Protein AF-A0A4R1BAM9-F1 (afdb_monomer_lite)

pLDDT: mean 84.68, std 18.06, range [38.34, 98.38]

Foldseek 3Di:
DDPVVLVVVLVVLVVVLVVLVVVLVVCVVVVHDPVVNVVSVVVNVVSVVVNVVSVVVVVVVVVVVDDDD

Organism: NCBI:txid2502780

Structure (mmCIF, N/CA/C/O backbone):
data_AF-A0A4R1BAM9-F1
#
_entry.id   AF-A0A4R1BAM9-F1
#
loop_
_atom_site.group_PDB
_atom_site.id
_atom_site.type_symbol
_atom_site.label_atom_id
_atom_site.label_alt_id
_atom_site.label_comp_id
_atom_site.label_asym_id
_atom_site.label_entity_id
_atom_site.label_seq_id
_atom_site.pdbx_PDB_ins_code
_atom_site.Cartn_x
_atom_site.Cartn_y
_atom_site.Cartn_z
_atom_site.occupancy
_atom_site.B_iso_or_equiv
_atom_site.auth_seq_id
_atom_site.auth_comp_id
_atom_site.auth_asym_id
_atom_site.auth_atom_id
_atom_site.pdbx_PDB_model_num
ATOM 1 N N . MET A 1 1 ? 12.098 2.490 -24.769 1.00 59.66 1 MET A N 1
ATOM 2 C CA . MET A 1 1 ? 12.136 2.978 -23.369 1.00 59.66 1 MET A CA 1
ATOM 3 C C . MET A 1 1 ? 13.365 2.370 -22.701 1.00 59.66 1 MET A C 1
ATOM 5 O O . MET A 1 1 ? 13.631 1.204 -22.952 1.00 59.66 1 MET A O 1
ATOM 9 N N . ASN A 1 2 ? 14.169 3.152 -21.974 1.00 82.50 2 ASN A N 1
ATOM 10 C CA . ASN A 1 2 ? 15.493 2.726 -21.492 1.00 82.50 2 ASN A CA 1
ATOM 11 C C . ASN A 1 2 ? 15.367 1.712 -20.333 1.00 82.50 2 ASN A C 1
ATOM 13 O O . ASN A 1 2 ? 14.700 2.008 -19.343 1.00 82.50 2 ASN A O 1
ATOM 17 N N . ASP A 1 3 ? 16.013 0.546 -20.434 1.00 81.44 3 ASP A N 1
ATOM 18 C CA . ASP A 1 3 ? 15.976 -0.532 -19.426 1.00 81.44 3 ASP A CA 1
ATOM 19 C C . ASP A 1 3 ? 16.411 -0.047 -18.030 1.00 81.44 3 ASP A C 1
ATOM 21 O O . ASP A 1 3 ? 15.816 -0.403 -17.012 1.00 81.44 3 ASP A O 1
ATOM 25 N N . ARG A 1 4 ? 17.380 0.879 -17.982 1.00 84.62 4 ARG A N 1
ATOM 26 C CA . ARG A 1 4 ? 17.820 1.520 -16.734 1.00 84.62 4 ARG A CA 1
ATOM 27 C C . ARG A 1 4 ? 16.689 2.293 -16.051 1.00 84.62 4 ARG A C 1
ATOM 29 O O . ARG A 1 4 ? 16.565 2.231 -14.832 1.00 84.62 4 ARG A O 1
ATOM 36 N N . LEU A 1 5 ? 15.873 3.008 -16.826 1.00 84.75 5 LEU A N 1
ATOM 37 C CA . LEU A 1 5 ? 14.745 3.775 -16.296 1.00 84.75 5 LEU A CA 1
ATOM 38 C C . LEU A 1 5 ? 13.660 2.835 -15.757 1.00 84.75 5 LEU A C 1
ATOM 40 O O . LEU A 1 5 ? 13.155 3.059 -14.663 1.00 84.75 5 LEU A O 1
ATOM 44 N N . GLN A 1 6 ? 13.372 1.738 -16.464 1.00 83.94 6 GLN A N 1
ATOM 45 C CA . GLN A 1 6 ? 12.401 0.736 -16.009 1.00 83.94 6 GLN A CA 1
ATOM 46 C C . GLN A 1 6 ? 12.817 0.064 -14.695 1.00 83.94 6 GLN A C 1
ATOM 48 O O . GLN A 1 6 ? 11.974 -0.121 -13.816 1.00 83.94 6 GLN A O 1
ATOM 53 N N . ARG A 1 7 ? 14.109 -0.249 -14.523 1.00 85.56 7 ARG A N 1
ATOM 54 C CA . ARG A 1 7 ? 14.620 -0.783 -13.250 1.00 85.56 7 ARG A CA 1
ATOM 55 C C . ARG A 1 7 ? 14.463 0.210 -12.104 1.00 85.56 7 ARG A C 1
ATOM 57 O O . ARG A 1 7 ? 14.019 -0.191 -11.034 1.00 85.56 7 ARG A O 1
ATOM 64 N N . ILE A 1 8 ? 14.799 1.485 -12.319 1.00 89.62 8 ILE A N 1
ATOM 65 C CA . ILE A 1 8 ? 14.637 2.530 -11.294 1.00 89.62 8 ILE A CA 1
ATOM 66 C C . ILE A 1 8 ? 13.164 2.643 -10.888 1.00 89.62 8 ILE A C 1
ATOM 68 O O . ILE A 1 8 ? 12.850 2.570 -9.706 1.00 89.62 8 ILE A O 1
ATOM 72 N N . GLU A 1 9 ? 12.253 2.726 -11.861 1.00 88.69 9 GLU A N 1
ATOM 73 C CA . GLU A 1 9 ? 10.811 2.778 -11.596 1.00 88.69 9 GLU A CA 1
ATOM 74 C C . GLU A 1 9 ? 10.305 1.551 -10.825 1.00 88.69 9 GLU A C 1
ATOM 76 O O . GLU A 1 9 ? 9.436 1.682 -9.962 1.00 88.69 9 GLU A O 1
ATOM 81 N N . PHE A 1 10 ? 10.827 0.357 -11.128 1.00 90.88 10 PHE A N 1
ATOM 82 C CA . PHE A 1 10 ? 10.487 -0.858 -10.393 1.00 90.88 10 PHE A CA 1
ATOM 83 C C . PHE A 1 10 ? 10.941 -0.776 -8.932 1.00 90.88 10 PHE A C 1
ATOM 85 O O . PHE A 1 10 ? 10.138 -1.045 -8.041 1.00 90.88 10 PHE A O 1
ATOM 92 N N . PHE A 1 11 ? 12.193 -0.382 -8.676 1.00 92.06 11 PHE A N 1
ATOM 93 C CA . PHE A 1 11 ? 12.709 -0.265 -7.311 1.00 92.06 11 PHE A CA 1
ATOM 94 C C . PHE A 1 11 ? 11.947 0.783 -6.501 1.00 92.06 11 PHE A C 1
ATOM 96 O O . PHE A 1 11 ? 11.528 0.478 -5.389 1.00 92.06 11 PHE A O 1
ATOM 103 N N . SER A 1 12 ? 11.655 1.951 -7.076 1.00 93.44 12 SER A N 1
ATOM 104 C CA . SER A 1 12 ? 10.860 2.978 -6.391 1.00 93.44 12 SER A CA 1
ATOM 105 C C . SER A 1 12 ? 9.444 2.496 -6.052 1.00 93.44 12 SER A C 1
ATOM 107 O O . SER A 1 12 ? 8.934 2.760 -4.965 1.00 93.44 12 SER A O 1
ATOM 109 N N . LEU A 1 13 ? 8.794 1.746 -6.951 1.00 94.00 13 LEU A N 1
ATOM 110 C CA . LEU A 1 13 ? 7.488 1.143 -6.660 1.00 94.00 13 LEU A CA 1
ATOM 111 C C . LEU A 1 13 ? 7.575 0.046 -5.594 1.00 94.00 13 LEU A C 1
ATOM 113 O O . LEU A 1 13 ? 6.644 -0.115 -4.805 1.00 94.00 13 LEU A O 1
ATOM 117 N N . TYR A 1 14 ? 8.674 -0.704 -5.566 1.00 94.50 14 TYR A N 1
ATOM 118 C CA . TYR A 1 14 ? 8.896 -1.751 -4.578 1.00 94.50 14 TYR A CA 1
ATOM 119 C C . TYR A 1 14 ? 9.130 -1.167 -3.180 1.00 94.50 14 TYR A C 1
ATOM 121 O O . TYR A 1 14 ? 8.528 -1.634 -2.215 1.00 94.50 14 TYR A O 1
ATOM 129 N N . GLU A 1 15 ? 9.916 -0.098 -3.068 1.00 96.81 15 GLU A N 1
ATOM 130 C CA . GLU A 1 15 ? 10.093 0.642 -1.814 1.00 96.81 15 GLU A CA 1
ATOM 131 C C . GLU A 1 15 ? 8.760 1.194 -1.297 1.00 96.81 15 GLU A C 1
ATOM 133 O O . GLU A 1 15 ? 8.418 0.998 -0.129 1.00 96.81 15 GLU A O 1
ATOM 138 N N . LEU A 1 16 ? 7.950 1.790 -2.179 1.00 97.00 16 LEU A N 1
ATOM 139 C CA . LEU A 1 16 ? 6.623 2.290 -1.817 1.00 97.00 16 LEU A CA 1
ATOM 140 C C . LEU A 1 16 ? 5.694 1.169 -1.320 1.00 97.00 16 LEU A C 1
ATOM 142 O O . LEU A 1 16 ? 4.957 1.353 -0.349 1.00 97.00 16 LEU A O 1
ATOM 146 N N . TYR A 1 17 ? 5.739 -0.005 -1.957 1.00 97.06 17 TYR A N 1
ATOM 147 C CA . TYR A 1 17 ? 4.994 -1.182 -1.508 1.00 97.06 17 TYR A CA 1
ATOM 148 C C . TYR A 1 17 ? 5.395 -1.594 -0.086 1.00 97.06 17 TYR A C 1
ATOM 150 O O . TYR A 1 17 ? 4.524 -1.831 0.755 1.00 97.06 17 TYR A O 1
ATOM 158 N N . LEU A 1 18 ? 6.698 -1.652 0.204 1.00 97.50 18 LEU A N 1
ATOM 159 C CA . LEU A 1 18 ? 7.204 -1.996 1.534 1.00 97.50 18 LEU A CA 1
ATOM 160 C C . LEU A 1 18 ? 6.761 -0.977 2.587 1.00 97.50 18 LEU A C 1
ATOM 162 O O . LEU A 1 18 ? 6.263 -1.373 3.645 1.00 97.50 18 LEU A O 1
ATOM 166 N N . GLN A 1 19 ? 6.865 0.314 2.270 1.00 98.06 19 GLN A N 1
ATOM 167 C CA . GLN A 1 19 ? 6.439 1.395 3.154 1.00 98.06 19 GLN A CA 1
ATOM 168 C C . GLN A 1 19 ? 4.946 1.292 3.490 1.00 98.06 19 GLN A C 1
ATOM 170 O O . GLN A 1 19 ? 4.571 1.350 4.661 1.00 98.06 19 GLN A O 1
ATOM 175 N N . LYS A 1 20 ? 4.081 1.069 2.491 1.00 97.50 20 LYS A N 1
ATOM 176 C CA . LYS A 1 20 ? 2.635 0.932 2.724 1.00 97.50 20 LYS A CA 1
ATOM 177 C C . LYS A 1 20 ? 2.270 -0.315 3.526 1.00 97.50 20 LYS A C 1
ATOM 179 O O . LYS A 1 20 ? 1.373 -0.261 4.363 1.00 97.50 20 LYS A O 1
ATOM 184 N N . ASN A 1 21 ? 3.000 -1.416 3.355 1.00 98.06 21 ASN A N 1
ATOM 185 C CA . ASN A 1 21 ? 2.832 -2.600 4.201 1.00 98.06 21 ASN A CA 1
ATOM 186 C C . ASN A 1 21 ? 3.271 -2.358 5.652 1.00 98.06 21 ASN A C 1
ATOM 188 O O . ASN A 1 21 ? 2.697 -2.930 6.579 1.00 98.06 21 ASN A O 1
ATOM 192 N N . GLU A 1 22 ? 4.304 -1.549 5.882 1.00 98.38 22 GLU A N 1
ATOM 193 C CA . GLU A 1 22 ? 4.678 -1.141 7.236 1.00 98.38 22 GLU A CA 1
ATOM 194 C C . GLU A 1 22 ? 3.616 -0.238 7.872 1.00 98.38 22 GLU A C 1
ATOM 196 O O . GLU A 1 22 ? 3.232 -0.474 9.016 1.00 98.38 22 GLU A O 1
ATOM 201 N N . GLU A 1 23 ? 3.084 0.728 7.123 1.00 98.00 23 GLU A N 1
ATOM 202 C CA . GLU A 1 23 ? 1.975 1.585 7.558 1.00 98.00 23 GLU A CA 1
ATOM 203 C C . GLU A 1 23 ? 0.746 0.754 7.952 1.00 98.00 23 GLU A C 1
ATOM 205 O O . GLU A 1 23 ? 0.219 0.919 9.050 1.00 98.00 23 GLU A O 1
ATOM 210 N N . PHE A 1 24 ? 0.363 -0.224 7.124 1.00 98.19 24 PHE A N 1
ATOM 211 C CA . PHE A 1 24 ? -0.718 -1.159 7.441 1.00 98.19 24 PHE A CA 1
ATOM 212 C C . PHE A 1 24 ? -0.445 -1.962 8.715 1.00 98.19 24 PHE A C 1
ATOM 214 O O . PHE A 1 24 ? -1.305 -2.032 9.591 1.00 98.19 24 PHE A O 1
ATOM 221 N N . ARG A 1 25 ? 0.761 -2.528 8.870 1.00 98.31 25 ARG A N 1
ATOM 222 C CA . ARG A 1 25 ? 1.139 -3.252 10.097 1.00 98.31 25 ARG A CA 1
ATOM 223 C C . ARG A 1 25 ? 1.013 -2.358 11.331 1.00 98.31 25 ARG A C 1
ATOM 225 O O . ARG A 1 25 ? 0.430 -2.780 12.327 1.00 98.31 25 ARG A O 1
ATOM 232 N N . ARG A 1 26 ? 1.505 -1.117 11.260 1.00 98.12 26 ARG A N 1
ATOM 233 C CA . ARG A 1 26 ? 1.386 -0.137 12.352 1.00 98.12 26 ARG 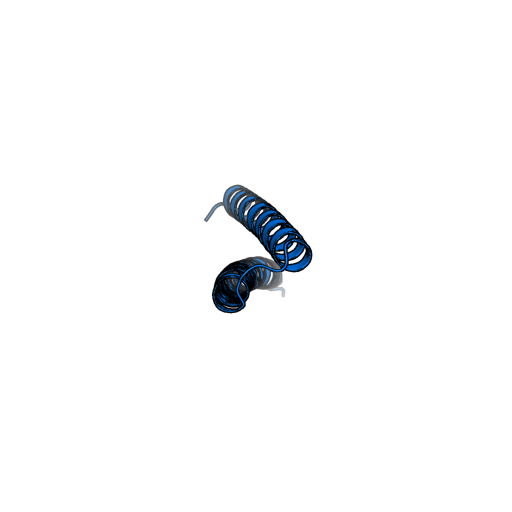A CA 1
ATOM 234 C C . ARG A 1 26 ? -0.079 0.188 12.663 1.00 98.12 26 ARG A C 1
ATOM 236 O O . ARG A 1 26 ? -0.446 0.177 13.834 1.00 98.12 26 ARG A O 1
ATOM 243 N N . ALA A 1 27 ? -0.918 0.400 11.649 1.00 97.69 27 ALA A N 1
ATOM 244 C CA . ALA A 1 27 ? -2.345 0.685 11.820 1.00 97.69 27 ALA A CA 1
ATOM 245 C C . ALA A 1 27 ? -3.109 -0.488 12.466 1.00 97.69 27 ALA A C 1
ATOM 247 O O . ALA A 1 27 ? -3.935 -0.284 13.358 1.00 97.69 27 ALA A O 1
ATOM 248 N N . VAL A 1 28 ? -2.786 -1.730 12.087 1.00 97.44 28 VAL A N 1
ATOM 249 C CA . VAL A 1 28 ? -3.339 -2.937 12.726 1.00 97.44 28 VAL A CA 1
ATOM 250 C C . VAL A 1 28 ? -2.945 -2.999 14.203 1.00 97.44 28 VAL A C 1
ATOM 252 O O . VAL A 1 28 ? -3.807 -3.197 15.060 1.00 97.44 28 VAL A O 1
ATOM 255 N N . HIS A 1 29 ? -1.666 -2.783 14.528 1.00 97.88 29 HIS A N 1
ATOM 256 C CA . HIS A 1 29 ? -1.203 -2.765 15.920 1.00 97.88 29 HIS A CA 1
ATOM 257 C C . HIS A 1 29 ? -1.837 -1.635 16.741 1.00 97.88 29 HIS A C 1
ATOM 259 O O . HIS A 1 29 ? -2.157 -1.83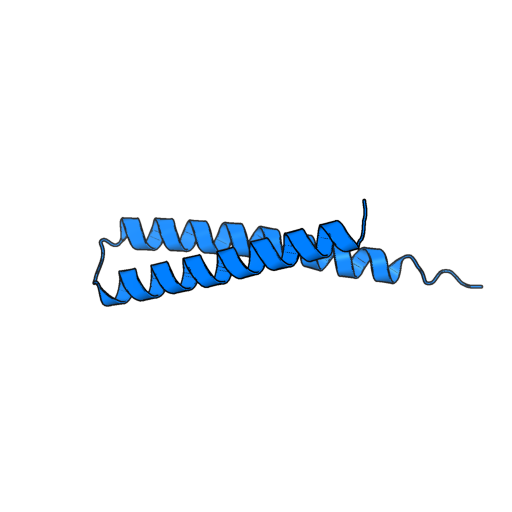8 17.912 1.00 97.88 29 HIS A O 1
ATOM 265 N N . ALA A 1 30 ? -2.074 -0.478 16.123 1.00 97.44 30 ALA A N 1
ATOM 266 C CA . ALA A 1 30 ? -2.748 0.662 16.736 1.00 97.44 30 ALA A CA 1
ATOM 267 C C . ALA A 1 30 ? -4.274 0.487 16.862 1.00 97.44 30 ALA A C 1
ATOM 269 O O . ALA A 1 30 ? -4.933 1.367 17.412 1.00 97.44 30 ALA A O 1
ATOM 270 N N . ARG A 1 31 ? -4.843 -0.627 16.372 1.00 96.12 31 ARG A N 1
ATOM 271 C CA . ARG A 1 31 ? -6.295 -0.878 16.324 1.00 96.12 31 ARG A CA 1
ATOM 272 C C . ARG A 1 31 ? -7.058 0.262 15.640 1.00 96.12 31 ARG A C 1
ATOM 274 O O . ARG A 1 31 ? -8.129 0.663 16.096 1.00 96.12 31 ARG A O 1
ATOM 281 N N . SER A 1 32 ? -6.486 0.798 14.562 1.00 95.81 32 SER A N 1
ATOM 282 C CA . SER A 1 32 ? -7.118 1.843 13.757 1.00 95.81 32 SER A CA 1
ATOM 283 C C . SER A 1 32 ? -8.488 1.405 13.230 1.00 95.81 32 SER A C 1
ATOM 285 O O . SER A 1 32 ? -8.792 0.214 13.137 1.00 95.81 32 SER A O 1
ATOM 287 N N . ALA A 1 33 ? -9.317 2.385 12.864 1.00 97.12 33 ALA A N 1
ATOM 288 C CA . ALA A 1 33 ? -10.654 2.130 12.343 1.00 97.12 33 ALA A CA 1
ATOM 289 C C . ALA A 1 33 ? -10.618 1.195 11.112 1.00 97.12 33 ALA A C 1
ATOM 291 O O . ALA A 1 33 ? -9.748 1.370 10.254 1.00 97.12 33 ALA A O 1
ATOM 292 N N . PRO A 1 34 ? -11.577 0.258 10.969 1.00 96.44 34 PRO A N 1
ATOM 293 C CA . PRO A 1 34 ? -11.613 -0.681 9.844 1.00 96.44 34 PRO A CA 1
ATOM 294 C C . PRO A 1 34 ? -11.538 -0.008 8.467 1.00 96.44 34 PRO A C 1
ATOM 296 O O . PRO A 1 34 ? -10.763 -0.444 7.625 1.00 96.44 34 PRO A O 1
ATOM 299 N N . ALA A 1 35 ? -12.243 1.114 8.277 1.00 97.12 35 ALA A N 1
ATOM 300 C CA . ALA A 1 35 ? -12.217 1.871 7.023 1.00 97.12 35 ALA A CA 1
ATOM 301 C C . ALA A 1 35 ? -10.799 2.325 6.628 1.00 97.12 35 ALA A C 1
ATOM 303 O O . ALA A 1 35 ? -10.415 2.237 5.466 1.00 97.12 35 ALA A O 1
ATOM 304 N N . HIS A 1 36 ? -9.985 2.735 7.605 1.00 96.44 36 HIS A N 1
ATOM 305 C CA . HIS A 1 36 ? -8.602 3.129 7.355 1.00 96.44 36 HIS A CA 1
ATOM 306 C C . HIS A 1 36 ? -7.727 1.930 6.954 1.00 96.44 36 HIS A C 1
ATOM 308 O O . HIS A 1 36 ? -6.871 2.035 6.077 1.00 96.44 36 HIS A O 1
ATOM 314 N N . LEU A 1 37 ? -7.961 0.760 7.560 1.00 97.75 37 LEU A N 1
ATOM 315 C CA . LEU A 1 37 ? -7.268 -0.472 7.175 1.00 97.75 37 LEU A CA 1
ATOM 316 C C . LEU A 1 37 ? -7.630 -0.896 5.745 1.00 97.75 37 LEU A C 1
ATOM 318 O O . LEU A 1 37 ? -6.750 -1.339 5.005 1.00 97.75 37 LEU A O 1
ATOM 322 N N . ASP A 1 38 ? -8.889 -0.722 5.342 1.00 98.00 38 ASP A N 1
ATOM 323 C CA . ASP A 1 38 ? -9.355 -1.024 3.987 1.00 98.00 38 ASP A CA 1
ATOM 324 C C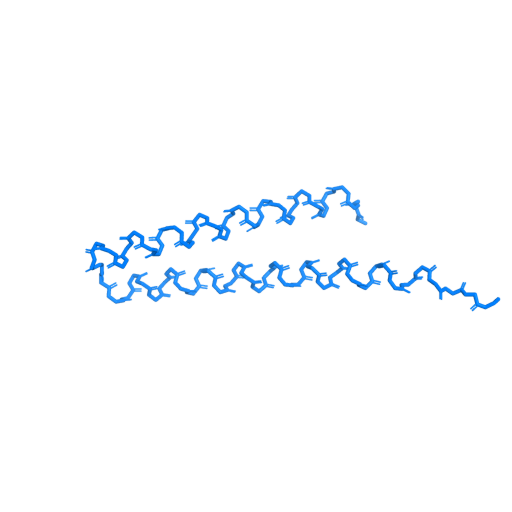 . ASP A 1 38 ? -8.750 -0.078 2.940 1.00 98.00 38 ASP A C 1
ATOM 326 O O . ASP A 1 38 ? -8.312 -0.533 1.879 1.00 98.00 38 ASP A O 1
ATOM 330 N N . GLU A 1 39 ? -8.631 1.216 3.247 1.00 97.38 39 GLU A N 1
ATOM 331 C CA . GLU A 1 39 ? -7.929 2.189 2.398 1.00 97.38 39 GLU A CA 1
ATOM 332 C C . GLU A 1 39 ? -6.461 1.803 2.182 1.00 97.38 39 GLU A C 1
ATOM 334 O O . GLU A 1 39 ? -5.980 1.757 1.043 1.00 97.38 39 GLU A O 1
ATOM 339 N N . LEU A 1 40 ? -5.751 1.462 3.262 1.00 97.56 40 LEU A N 1
ATOM 340 C CA . LEU A 1 40 ? -4.360 1.012 3.191 1.00 97.56 40 LEU A CA 1
ATOM 341 C C . LEU A 1 40 ? -4.233 -0.272 2.372 1.00 97.56 40 LEU A C 1
ATOM 343 O O . LEU A 1 40 ? -3.347 -0.382 1.522 1.00 97.56 40 LEU A O 1
ATOM 347 N N . ARG A 1 41 ? -5.145 -1.225 2.571 1.00 97.56 41 ARG A N 1
ATOM 348 C CA . ARG A 1 41 ? -5.170 -2.480 1.817 1.00 97.56 41 ARG A CA 1
ATOM 349 C C . ARG A 1 41 ? -5.407 -2.246 0.327 1.00 97.56 41 ARG A C 1
ATOM 351 O O . ARG A 1 41 ? -4.714 -2.839 -0.499 1.00 97.56 41 ARG A O 1
ATOM 358 N N . SER A 1 42 ? -6.341 -1.362 -0.018 1.00 98.00 42 SER A N 1
ATOM 359 C CA . SER A 1 42 ? -6.611 -0.958 -1.400 1.00 98.00 42 SER A CA 1
ATOM 360 C C . SER A 1 42 ? -5.375 -0.319 -2.043 1.00 98.00 42 SER A C 1
ATOM 362 O O . SER A 1 42 ? -4.955 -0.720 -3.131 1.00 98.00 42 SER A O 1
ATOM 364 N N . SER A 1 43 ? -4.713 0.592 -1.321 1.00 97.12 43 SER A N 1
ATOM 365 C CA . SER A 1 43 ? -3.466 1.229 -1.759 1.00 97.12 43 SER A CA 1
ATOM 366 C C . SER A 1 43 ? -2.360 0.202 -2.038 1.00 97.12 43 SER A C 1
ATOM 368 O O . SER A 1 43 ? -1.747 0.221 -3.108 1.00 97.12 43 SER A O 1
ATOM 370 N N . ILE A 1 44 ? -2.148 -0.749 -1.120 1.00 97.75 44 ILE A N 1
ATOM 371 C CA . ILE A 1 44 ? -1.159 -1.828 -1.267 1.00 97.75 44 ILE A CA 1
ATOM 372 C C . ILE A 1 44 ? -1.457 -2.687 -2.501 1.00 97.75 44 ILE A C 1
ATOM 374 O O . ILE A 1 44 ? -0.550 -2.953 -3.292 1.00 97.75 44 ILE A O 1
ATOM 378 N N . ASN A 1 45 ? -2.716 -3.087 -2.701 1.00 96.94 45 ASN A N 1
ATOM 379 C CA . ASN A 1 45 ? -3.126 -3.904 -3.848 1.00 96.94 45 ASN A CA 1
ATOM 380 C C . ASN A 1 45 ? -2.906 -3.182 -5.184 1.00 96.94 45 ASN A C 1
ATOM 382 O O . ASN A 1 45 ? -2.461 -3.792 -6.163 1.00 96.94 45 ASN A O 1
ATOM 386 N N . HIS A 1 46 ? -3.166 -1.875 -5.229 1.00 96.50 46 HIS A N 1
ATOM 387 C CA . HIS A 1 46 ? -2.918 -1.058 -6.416 1.00 96.50 46 HIS A CA 1
ATOM 388 C C . HIS A 1 46 ? -1.426 -0.995 -6.763 1.00 96.50 46 HIS A C 1
ATOM 390 O O . HIS A 1 46 ? -1.040 -1.179 -7.920 1.00 96.50 46 HIS A O 1
ATOM 396 N N . ILE A 1 47 ? -0.566 -0.798 -5.759 1.00 95.31 47 ILE A N 1
ATOM 397 C CA . ILE A 1 47 ? 0.892 -0.797 -5.950 1.00 95.31 47 ILE A CA 1
ATOM 398 C C . ILE A 1 47 ? 1.374 -2.179 -6.404 1.00 95.31 47 ILE A C 1
ATOM 400 O O . ILE A 1 47 ? 2.162 -2.278 -7.346 1.00 95.31 47 ILE A O 1
ATOM 404 N N . PHE A 1 48 ? 0.872 -3.249 -5.781 1.00 93.94 48 PHE A N 1
ATOM 405 C CA . PHE A 1 48 ? 1.208 -4.622 -6.151 1.00 93.94 48 PHE A CA 1
ATOM 406 C C . PHE A 1 48 ? 0.848 -4.930 -7.611 1.00 93.94 48 PHE A C 1
ATOM 408 O O . PHE A 1 48 ? 1.658 -5.506 -8.338 1.00 93.94 48 PHE A O 1
ATOM 415 N N . THR A 1 49 ? -0.325 -4.485 -8.067 1.00 94.25 49 THR A N 1
ATOM 416 C CA . THR A 1 49 ? -0.760 -4.648 -9.463 1.00 94.25 49 THR A CA 1
ATOM 417 C C . THR A 1 49 ? 0.220 -3.971 -10.423 1.00 94.25 49 THR A C 1
ATOM 419 O O . THR A 1 49 ? 0.716 -4.613 -11.349 1.00 94.25 49 THR A O 1
ATOM 422 N N . ARG A 1 50 ? 0.616 -2.722 -10.142 1.00 92.50 50 ARG A N 1
ATOM 423 C CA . ARG A 1 50 ? 1.610 -1.994 -10.954 1.00 92.50 50 ARG A CA 1
ATOM 424 C C . ARG A 1 50 ? 2.991 -2.653 -10.953 1.00 92.50 50 ARG A C 1
ATOM 426 O O . ARG A 1 50 ? 3.668 -2.679 -11.983 1.00 92.50 50 ARG A O 1
ATOM 433 N N . LEU A 1 51 ? 3.424 -3.199 -9.815 1.00 91.69 51 LEU A N 1
ATOM 434 C CA . LEU A 1 51 ? 4.666 -3.974 -9.722 1.00 91.69 51 LEU A CA 1
ATOM 435 C C . LEU A 1 51 ? 4.607 -5.225 -10.602 1.00 91.69 51 LEU A C 1
ATOM 437 O O . LEU A 1 51 ? 5.563 -5.521 -11.324 1.00 91.69 51 LEU A O 1
ATOM 441 N N . HIS A 1 52 ? 3.485 -5.945 -10.567 1.00 87.19 52 HIS A N 1
ATOM 442 C CA . HIS A 1 52 ? 3.284 -7.146 -11.367 1.00 87.19 52 HIS A CA 1
ATOM 443 C C . HIS A 1 52 ? 3.260 -6.834 -12.871 1.00 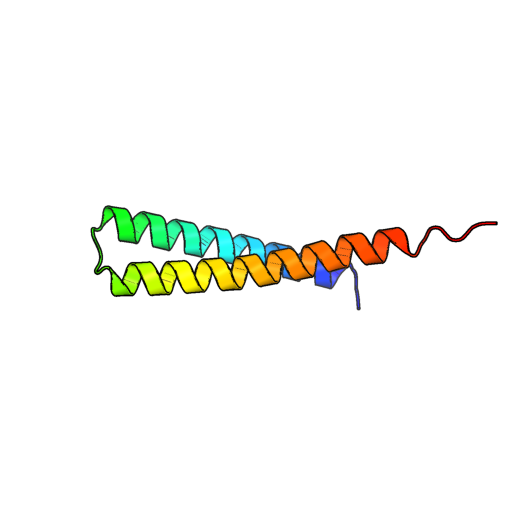87.19 52 HIS A C 1
ATOM 445 O O . HIS A 1 52 ? 3.914 -7.527 -13.650 1.00 87.19 52 HIS A O 1
ATOM 451 N N . GLU A 1 53 ? 2.594 -5.754 -13.282 1.00 87.69 53 GLU A N 1
ATOM 452 C CA . GLU A 1 53 ? 2.595 -5.274 -14.669 1.00 87.69 53 GLU A CA 1
ATOM 453 C C . GLU A 1 53 ? 4.015 -4.968 -15.163 1.00 87.69 53 GLU A C 1
ATOM 455 O O . GLU A 1 53 ? 4.421 -5.448 -16.226 1.00 87.69 53 GLU A O 1
ATOM 460 N N . LYS A 1 54 ? 4.816 -4.243 -14.369 1.00 81.81 54 LYS A N 1
ATOM 461 C CA . LYS A 1 54 ? 6.214 -3.935 -14.718 1.00 81.81 54 LYS A CA 1
ATOM 462 C C . LYS A 1 54 ? 7.108 -5.177 -14.745 1.00 81.81 54 LYS A C 1
ATOM 464 O O . LYS A 1 54 ? 7.952 -5.304 -15.633 1.00 81.81 54 LYS A O 1
ATOM 469 N N . ARG A 1 55 ? 6.896 -6.143 -13.845 1.00 73.81 55 ARG A N 1
ATOM 470 C CA . ARG A 1 55 ? 7.598 -7.439 -13.887 1.00 73.81 55 ARG A CA 1
ATOM 471 C C . ARG A 1 55 ? 7.218 -8.250 -15.132 1.00 73.81 55 ARG A C 1
ATOM 473 O O . ARG A 1 55 ? 8.081 -8.882 -15.742 1.00 73.81 55 ARG A O 1
ATOM 480 N N . GLY A 1 56 ? 5.949 -8.205 -15.537 1.00 61.88 56 GLY A N 1
ATOM 481 C CA . GLY A 1 56 ? 5.453 -8.810 -16.775 1.00 61.88 56 GLY A CA 1
ATOM 482 C C . GLY A 1 56 ? 6.063 -8.187 -18.036 1.00 61.88 56 GLY A C 1
ATOM 483 O O . GLY A 1 56 ? 6.322 -8.903 -19.004 1.00 61.88 56 GLY A O 1
ATOM 484 N N . PHE A 1 57 ? 6.368 -6.885 -18.016 1.00 56.81 57 PHE A N 1
ATOM 485 C CA . PHE A 1 57 ? 7.141 -6.222 -19.073 1.00 56.81 57 PHE A CA 1
ATOM 486 C C . PHE A 1 57 ? 8.570 -6.770 -19.182 1.00 56.81 57 PHE A C 1
ATOM 488 O O . PHE A 1 57 ? 8.985 -7.125 -20.282 1.00 56.81 57 PHE A O 1
ATOM 495 N N . HIS A 1 58 ? 9.290 -6.946 -18.068 1.00 54.72 58 HIS A N 1
ATOM 496 C CA . HIS A 1 58 ? 10.640 -7.527 -18.104 1.00 54.72 58 HIS A CA 1
ATOM 497 C C . HIS A 1 58 ? 10.676 -8.970 -18.637 1.00 54.72 58 HIS A C 1
ATOM 499 O O . HIS A 1 58 ? 11.634 -9.348 -19.307 1.00 54.72 58 HIS A O 1
ATOM 505 N N . ARG A 1 59 ? 9.633 -9.780 -18.395 1.00 54.19 59 ARG A N 1
ATOM 506 C CA . ARG A 1 59 ? 9.572 -11.165 -18.905 1.00 54.19 59 ARG A CA 1
ATOM 507 C C . ARG A 1 59 ? 9.322 -11.239 -20.418 1.00 54.19 59 ARG A C 1
ATOM 509 O O . ARG A 1 59 ? 9.868 -12.126 -21.071 1.00 54.19 59 ARG A O 1
ATOM 516 N N . ARG A 1 60 ? 8.522 -10.321 -20.975 1.00 53.50 60 ARG A N 1
ATOM 517 C CA . ARG A 1 60 ? 8.222 -10.269 -22.420 1.00 53.50 60 ARG A CA 1
ATOM 518 C C . ARG A 1 60 ? 9.400 -9.726 -23.233 1.00 53.50 60 ARG A C 1
ATOM 520 O O . ARG A 1 60 ? 9.824 -10.372 -24.180 1.00 53.50 60 ARG A O 1
ATOM 527 N N . SER A 1 61 ? 10.045 -8.651 -22.778 1.00 52.66 61 SER A N 1
ATOM 528 C CA . SER A 1 61 ? 11.230 -8.104 -23.462 1.00 52.66 61 SER A CA 1
ATOM 529 C C . SER A 1 61 ? 12.423 -9.073 -23.514 1.00 52.66 61 SER A C 1
ATOM 531 O O . SER A 1 61 ? 13.253 -8.975 -24.409 1.00 52.66 61 SER A O 1
ATOM 533 N N . ALA A 1 62 ? 12.523 -10.018 -22.570 1.00 52.66 62 ALA A N 1
ATOM 534 C CA . ALA A 1 62 ? 13.573 -11.041 -22.557 1.00 52.66 62 ALA A CA 1
ATOM 535 C C . ALA A 1 62 ? 13.287 -12.243 -23.481 1.00 52.66 62 ALA A C 1
ATOM 537 O O . ALA A 1 62 ? 14.199 -13.016 -23.766 1.00 52.66 62 ALA A O 1
ATOM 538 N N . THR A 1 63 ? 12.039 -12.430 -23.927 1.00 54.0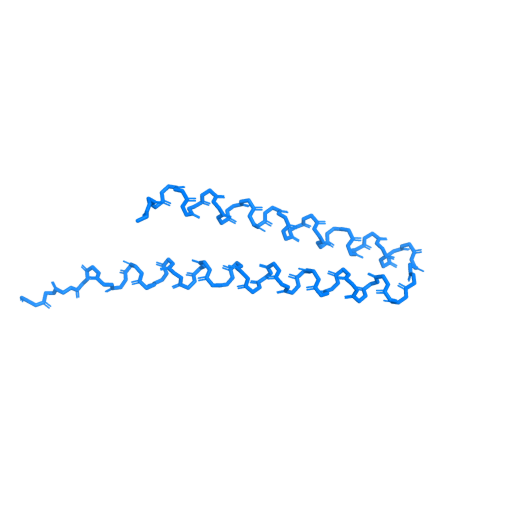3 63 THR A N 1
ATOM 539 C CA . THR A 1 63 ? 11.639 -13.573 -24.772 1.00 54.03 63 THR A CA 1
ATOM 540 C C . THR A 1 63 ? 11.629 -13.246 -26.266 1.00 54.03 63 THR A C 1
ATOM 542 O O . THR A 1 63 ? 11.885 -14.143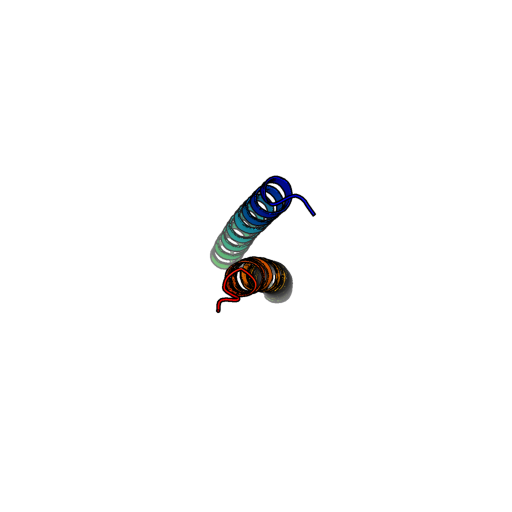 -27.062 1.00 54.03 63 THR A O 1
ATOM 545 N N . ASP A 1 64 ? 11.485 -11.975 -26.649 1.00 50.03 64 ASP A N 1
ATOM 546 C CA . ASP A 1 64 ? 11.555 -11.522 -28.053 1.00 50.03 64 ASP A CA 1
ATOM 547 C C . ASP A 1 64 ? 12.984 -11.463 -28.644 1.00 50.03 64 ASP A C 1
ATOM 549 O O . ASP A 1 64 ? 13.164 -11.194 -29.828 1.00 50.03 64 ASP A O 1
ATOM 553 N N . GLY A 1 65 ? 14.025 -11.743 -27.851 1.00 50.56 65 GLY A N 1
ATOM 554 C CA . GLY A 1 65 ? 15.421 -11.788 -28.316 1.00 50.56 65 GLY A CA 1
ATOM 555 C C . GLY A 1 65 ? 15.886 -13.146 -28.857 1.00 50.56 65 GLY A C 1
ATOM 556 O O . GLY A 1 65 ? 17.065 -13.300 -29.168 1.00 50.56 65 GLY A O 1
ATOM 557 N N . ARG A 1 66 ? 15.004 -14.153 -28.929 1.00 46.94 66 ARG A N 1
ATOM 558 C CA . ARG A 1 66 ? 15.356 -15.522 -29.339 1.00 46.94 66 ARG A CA 1
ATOM 559 C C . ARG A 1 66 ? 14.622 -15.933 -30.616 1.00 46.94 66 ARG A C 1
ATOM 561 O O . ARG A 1 66 ? 13.913 -16.930 -30.629 1.00 46.94 66 ARG A O 1
ATOM 568 N N . SER A 1 67 ? 14.834 -15.174 -31.687 1.00 45.97 67 SER A N 1
ATOM 569 C CA . SER A 1 67 ? 14.564 -15.633 -33.052 1.00 45.97 67 SER A CA 1
ATOM 570 C C . SER A 1 67 ? 15.879 -16.080 -33.691 1.00 45.97 67 SER A C 1
ATOM 572 O O . SER A 1 67 ? 16.710 -15.259 -34.062 1.00 45.97 67 SER A O 1
ATOM 574 N N . ALA A 1 68 ? 16.062 -17.394 -33.759 1.00 38.34 68 ALA A N 1
ATOM 575 C CA . ALA A 1 68 ? 16.917 -18.109 -34.708 1.00 38.34 68 ALA A CA 1
ATOM 576 C C . ALA A 1 68 ? 16.031 -19.251 -35.249 1.00 38.34 68 ALA A C 1
ATOM 578 O O . ALA A 1 68 ? 15.211 -19.760 -34.472 1.00 38.34 68 ALA A O 1
ATOM 579 N N . PRO A 1 69 ? 16.108 -19.631 -36.533 1.00 49.94 69 PRO A N 1
ATOM 580 C CA . PRO A 1 69 ? 17.336 -19.828 -37.307 1.00 49.94 69 PRO A CA 1
ATOM 581 C C . PRO A 1 69 ? 17.591 -18.814 -38.429 1.00 49.94 69 PRO A C 1
ATOM 583 O O . PRO A 1 69 ? 16.626 -18.166 -38.891 1.00 49.94 69 PRO A O 1
#

Radius of gyration: 16.82 Å; chains: 1; bounding box: 30×24×54 Å

Sequence (69 aa):
MNDRLQRIEFFSLYELYLQKNEEFRRAVHARSAPAHLDELRSSINHIFTRLHEKRGFHRRSATDGRSAP

Secondary structure (DSSP, 8-state):
--HHHHHHHHHHHHHHHHHHHHHHHHHHHTT--HHHHHHHHHHHHHHHHHHHHHHHHHHHHTTTT----